Protein AF-A0A447CUH6-F1 (afdb_monomer_lite)

Organism: NCBI:txid200615

Structure (mmCIF, N/CA/C/O backbone):
data_AF-A0A447CUH6-F1
#
_entry.id   AF-A0A447CUH6-F1
#
loop_
_atom_site.group_PDB
_atom_site.id
_atom_site.type_symbol
_atom_site.label_atom_id
_atom_site.label_alt_id
_atom_site.label_comp_id
_atom_site.label_asym_id
_atom_site.label_entity_id
_atom_site.label_seq_id
_atom_site.pdbx_PDB_ins_code
_atom_site.Cartn_x
_atom_site.Cartn_y
_atom_site.Cartn_z
_atom_site.occupancy
_atom_site.B_iso_or_equiv
_atom_site.auth_seq_id
_atom_site.auth_comp_id
_atom_site.auth_asym_id
_atom_site.auth_atom_id
_atom_site.pdbx_PDB_model_num
ATOM 1 N N . MET A 1 1 ? 11.376 1.191 14.405 1.00 63.16 1 MET A N 1
ATOM 2 C CA . MET A 1 1 ? 10.392 0.927 13.334 1.00 63.16 1 MET A CA 1
ATOM 3 C C . MET A 1 1 ? 9.780 2.250 12.894 1.00 63.16 1 MET A C 1
ATOM 5 O O . MET A 1 1 ? 9.435 3.034 13.779 1.00 63.16 1 MET A O 1
ATOM 9 N N . PRO A 1 2 ? 9.720 2.547 11.583 1.00 78.62 2 PRO A N 1
ATOM 10 C CA . PRO A 1 2 ? 9.100 3.772 11.081 1.00 78.62 2 PRO A CA 1
ATOM 11 C C . PRO A 1 2 ? 7.620 3.820 11.479 1.00 78.62 2 PRO A C 1
ATOM 13 O O . PRO A 1 2 ? 6.939 2.799 11.484 1.00 78.62 2 PRO A O 1
ATOM 16 N N . GLN A 1 3 ? 7.127 5.004 11.839 1.00 91.06 3 GLN A N 1
ATOM 17 C CA . GLN A 1 3 ? 5.717 5.199 12.178 1.00 91.06 3 GLN A CA 1
ATOM 18 C C . GLN A 1 3 ? 4.974 5.727 10.952 1.00 91.06 3 GLN A C 1
ATOM 20 O O . GLN A 1 3 ? 5.015 6.922 10.665 1.00 91.06 3 GLN A O 1
ATOM 25 N N . ILE A 1 4 ? 4.308 4.829 10.228 1.00 95.00 4 ILE A N 1
ATOM 26 C CA . ILE A 1 4 ? 3.555 5.162 9.016 1.00 95.00 4 ILE A CA 1
ATOM 27 C C . ILE A 1 4 ? 2.098 5.429 9.389 1.00 95.00 4 ILE A C 1
ATOM 29 O O . ILE A 1 4 ? 1.474 4.632 10.089 1.00 95.00 4 ILE A O 1
ATOM 33 N N . TRP A 1 5 ? 1.565 6.556 8.920 1.00 96.94 5 TRP A N 1
ATOM 34 C CA . TRP A 1 5 ? 0.185 6.981 9.142 1.00 96.94 5 TRP A CA 1
ATOM 35 C C . TRP A 1 5 ? -0.530 7.098 7.802 1.00 96.94 5 TRP A C 1
ATOM 37 O O . TRP A 1 5 ? -0.132 7.922 6.981 1.00 96.94 5 TRP A O 1
ATOM 47 N N . LEU A 1 6 ? -1.596 6.324 7.606 1.00 97.06 6 LEU A N 1
ATOM 48 C CA . LEU A 1 6 ? -2.383 6.319 6.372 1.00 97.06 6 LEU A CA 1
ATOM 49 C C . LEU A 1 6 ? -3.797 6.830 6.626 1.00 97.06 6 LEU A C 1
ATOM 51 O O . LEU A 1 6 ? -4.393 6.550 7.665 1.00 97.06 6 LEU A O 1
ATOM 55 N N . THR A 1 7 ? -4.345 7.576 5.675 1.00 97.94 7 THR A N 1
ATOM 56 C CA . THR A 1 7 ? -5.784 7.866 5.608 1.00 97.94 7 THR A CA 1
ATOM 57 C C . THR A 1 7 ? -6.583 6.579 5.386 1.00 97.94 7 THR A C 1
ATOM 59 O O . THR A 1 7 ? -6.022 5.553 5.007 1.00 97.94 7 THR A O 1
ATOM 62 N N . TYR A 1 8 ? -7.901 6.606 5.605 1.00 97.38 8 TYR A N 1
ATOM 63 C CA . TYR A 1 8 ? -8.729 5.426 5.325 1.00 97.38 8 TYR A CA 1
ATOM 64 C C . TYR A 1 8 ? -8.768 5.058 3.839 1.00 97.38 8 TYR A C 1
ATOM 66 O O . TYR A 1 8 ? -8.858 3.875 3.537 1.00 97.38 8 TYR A O 1
ATOM 74 N N . ASP A 1 9 ? -8.617 6.024 2.931 1.00 97.75 9 ASP A N 1
ATOM 75 C CA . ASP A 1 9 ? -8.488 5.747 1.495 1.00 97.75 9 ASP A CA 1
ATOM 76 C C . ASP A 1 9 ? -7.191 4.979 1.192 1.00 97.75 9 ASP A C 1
ATOM 78 O O . ASP A 1 9 ? -7.204 3.942 0.533 1.00 97.75 9 ASP A O 1
ATOM 82 N N . GLU A 1 10 ? -6.059 5.445 1.727 1.00 97.44 10 GLU A N 1
ATOM 83 C CA . GLU A 1 10 ? -4.754 4.790 1.550 1.00 97.44 10 GLU A CA 1
ATOM 84 C C . GLU A 1 10 ? -4.696 3.425 2.249 1.00 97.44 10 GLU A C 1
ATOM 86 O O . GLU A 1 10 ? -4.119 2.475 1.720 1.00 97.44 10 GLU A O 1
ATOM 91 N N . LEU A 1 11 ? -5.308 3.307 3.430 1.00 97.19 11 LEU A N 1
ATOM 92 C CA . LEU A 1 11 ? -5.432 2.040 4.144 1.00 97.19 11 LEU A CA 1
ATOM 93 C C . LEU A 1 11 ? -6.348 1.069 3.391 1.00 97.19 11 LEU A C 1
ATOM 95 O O . LEU A 1 11 ? -6.029 -0.112 3.310 1.00 97.19 11 LEU A O 1
ATOM 99 N N . GLY A 1 12 ? -7.444 1.553 2.807 1.00 97.25 12 GLY A N 1
ATOM 100 C CA . GLY A 1 12 ? -8.317 0.761 1.945 1.00 97.25 12 GLY A CA 1
ATOM 101 C C . GLY A 1 12 ? -7.567 0.240 0.728 1.00 97.25 12 GLY A C 1
ATOM 102 O O . GLY A 1 12 ? -7.568 -0.963 0.474 1.00 97.25 12 GLY A O 1
ATOM 103 N N . ALA A 1 13 ? -6.790 1.098 0.063 1.00 97.06 13 ALA A N 1
ATOM 104 C CA . ALA A 1 13 ? -5.902 0.670 -1.010 1.00 97.06 13 ALA A CA 1
ATOM 105 C C . ALA A 1 13 ? -4.918 -0.412 -0.531 1.00 97.06 13 ALA A C 1
ATOM 107 O O . ALA A 1 13 ? -4.760 -1.424 -1.216 1.00 97.06 13 ALA A O 1
ATOM 108 N N . LEU A 1 14 ? -4.304 -0.252 0.652 1.00 96.50 14 LEU A N 1
ATOM 109 C CA . LEU A 1 14 ? -3.414 -1.248 1.267 1.00 96.50 14 LEU A CA 1
ATOM 110 C C . LEU A 1 14 ? -4.119 -2.583 1.566 1.00 96.50 14 LEU A C 1
ATOM 112 O O . LEU A 1 14 ? -3.517 -3.636 1.388 1.00 96.50 14 LEU A O 1
ATOM 116 N N . LEU A 1 15 ? -5.381 -2.561 1.983 1.00 95.25 15 LEU A N 1
ATOM 117 C CA . LEU A 1 15 ? -6.150 -3.758 2.344 1.00 95.25 15 LEU A CA 1
ATOM 118 C C . LEU A 1 15 ? -6.936 -4.364 1.170 1.00 95.25 15 LEU A C 1
ATOM 120 O O . LEU A 1 15 ? -7.420 -5.486 1.281 1.00 95.25 15 LEU A O 1
ATOM 124 N N . GLY A 1 16 ? -7.044 -3.653 0.045 1.00 96.06 16 GLY A N 1
ATOM 125 C CA . GLY A 1 16 ? -7.889 -4.051 -1.082 1.00 96.06 16 GLY A CA 1
ATOM 126 C C . GLY A 1 16 ? -9.385 -3.843 -0.824 1.00 96.06 16 GLY A C 1
ATOM 127 O O . GLY A 1 16 ? -10.198 -4.605 -1.339 1.00 96.06 16 GLY A O 1
ATOM 128 N N . CYS A 1 17 ? -9.755 -2.843 -0.021 1.00 97.31 17 CYS A N 1
ATOM 129 C CA . CYS A 1 17 ? -11.142 -2.495 0.290 1.00 97.31 17 CYS A CA 1
ATOM 130 C C . CYS A 1 17 ? -11.399 -0.986 0.155 1.00 97.31 17 CYS A C 1
ATOM 132 O O . CYS A 1 17 ? -10.479 -0.200 -0.079 1.00 97.31 17 CYS A O 1
ATOM 134 N N . ASP A 1 18 ? -12.661 -0.572 0.271 1.00 97.94 18 ASP A N 1
ATOM 135 C CA . ASP A 1 18 ? -13.011 0.848 0.289 1.00 97.94 18 ASP A CA 1
ATOM 136 C C . ASP A 1 18 ? -12.682 1.515 1.640 1.00 97.94 18 ASP A C 1
ATOM 138 O O . ASP A 1 18 ? -12.333 0.867 2.632 1.00 97.94 18 ASP A O 1
ATOM 142 N N . ALA A 1 19 ? -12.793 2.843 1.692 1.00 96.94 19 ALA A N 1
ATOM 143 C CA . ALA A 1 19 ? -12.469 3.614 2.888 1.00 96.94 19 ALA A CA 1
ATOM 144 C C . ALA A 1 19 ? -13.401 3.331 4.081 1.00 96.94 19 ALA A C 1
ATOM 146 O O . ALA A 1 19 ? -12.985 3.481 5.234 1.00 96.94 19 ALA A O 1
ATOM 147 N N . ALA A 1 20 ? -14.654 2.932 3.836 1.00 97.12 20 ALA A N 1
ATOM 148 C CA . ALA A 1 20 ? -15.604 2.611 4.898 1.00 97.12 20 ALA A CA 1
ATOM 149 C C . ALA A 1 20 ? -15.224 1.283 5.568 1.00 97.12 20 ALA A C 1
ATOM 151 O O . ALA A 1 20 ? -15.056 1.232 6.787 1.00 97.12 20 ALA A O 1
ATOM 152 N N . ALA A 1 21 ? -14.955 0.254 4.767 1.00 97.00 21 ALA A N 1
ATOM 153 C CA . ALA A 1 21 ? -14.445 -1.029 5.224 1.00 97.00 21 ALA A CA 1
ATOM 154 C C . ALA A 1 21 ? -13.068 -0.890 5.892 1.00 97.00 21 ALA A C 1
ATOM 156 O O . ALA A 1 21 ? -12.813 -1.506 6.925 1.00 97.00 21 ALA A O 1
ATOM 157 N N . ALA A 1 22 ? -12.181 -0.035 5.372 1.00 96.69 22 ALA A N 1
ATOM 158 C CA . ALA A 1 22 ? -10.889 0.248 5.998 1.00 96.69 22 ALA A CA 1
ATOM 159 C C . ALA A 1 22 ? -11.043 0.915 7.372 1.00 96.69 22 ALA A C 1
ATOM 161 O O . ALA A 1 22 ? -10.313 0.594 8.314 1.00 96.69 22 ALA A O 1
ATOM 162 N N . ARG A 1 23 ? -12.014 1.826 7.515 1.00 95.94 23 ARG A N 1
ATOM 163 C CA . ARG A 1 23 ? -12.365 2.428 8.805 1.00 95.94 23 ARG A CA 1
ATOM 164 C C . ARG A 1 23 ? -12.856 1.366 9.786 1.00 95.94 23 ARG A C 1
ATOM 166 O O . ARG A 1 23 ? -12.403 1.376 10.931 1.00 95.94 23 ARG A O 1
ATOM 173 N N . GLU A 1 24 ? -13.732 0.461 9.364 1.00 95.75 24 GLU A N 1
ATOM 174 C CA . GLU A 1 24 ? -14.204 -0.650 10.200 1.00 95.75 24 GLU A CA 1
ATOM 175 C C . GLU A 1 24 ? -13.057 -1.585 10.599 1.00 95.75 24 GLU A C 1
ATOM 177 O O . GLU A 1 24 ? -12.872 -1.855 11.786 1.00 95.75 24 GLU A O 1
ATOM 182 N N . ALA A 1 25 ? -12.205 -1.978 9.649 1.00 93.50 25 ALA A N 1
ATOM 183 C CA . ALA A 1 25 ? -11.015 -2.783 9.912 1.00 93.50 25 ALA A CA 1
ATOM 184 C C . ALA A 1 25 ? -10.065 -2.095 10.909 1.00 93.50 25 ALA A C 1
ATOM 186 O O . ALA A 1 25 ? -9.550 -2.737 11.824 1.00 93.50 25 ALA A O 1
ATOM 187 N N . SER A 1 26 ? -9.880 -0.774 10.792 1.00 93.12 26 SER A N 1
ATOM 188 C CA . SER A 1 26 ? -9.080 0.019 11.737 1.00 93.12 26 SER A CA 1
ATOM 189 C C . SER A 1 26 ? -9.698 0.151 13.131 1.00 93.12 26 SER A C 1
ATOM 191 O O . SER A 1 26 ? -9.006 0.552 14.060 1.00 93.12 26 SER A O 1
ATOM 193 N N . ALA A 1 27 ? -11.002 -0.100 13.272 1.00 91.38 27 ALA A N 1
ATOM 194 C CA . ALA A 1 27 ? -11.694 -0.101 14.555 1.00 91.38 27 ALA A CA 1
ATOM 195 C C . ALA A 1 27 ? -11.697 -1.498 15.190 1.00 91.38 27 ALA A C 1
ATOM 197 O O . ALA A 1 27 ? -11.573 -1.607 16.407 1.00 91.38 27 ALA A O 1
ATOM 198 N N . ALA A 1 28 ? -11.811 -2.548 14.371 1.00 92.75 28 ALA A N 1
ATOM 199 C CA . ALA A 1 28 ? -11.713 -3.943 14.796 1.00 92.75 28 ALA A CA 1
ATOM 200 C C . ALA A 1 28 ? -10.283 -4.328 15.210 1.00 92.75 28 ALA A C 1
ATOM 202 O O . ALA A 1 28 ? -10.082 -5.193 16.061 1.00 92.75 28 ALA A O 1
ATOM 203 N N . ARG A 1 29 ? -9.282 -3.669 14.621 1.00 90.12 29 ARG A N 1
ATOM 204 C CA . ARG A 1 29 ? -7.864 -3.798 14.962 1.00 90.12 29 ARG A CA 1
ATOM 205 C C . ARG A 1 29 ? -7.460 -2.634 15.877 1.00 90.12 29 ARG A C 1
ATOM 207 O O . ARG A 1 29 ? -7.882 -1.513 15.614 1.00 90.12 29 ARG A O 1
ATOM 214 N N . PRO A 1 30 ? -6.651 -2.834 16.931 1.00 85.62 30 PRO A N 1
ATOM 215 C CA . PRO A 1 30 ? -6.305 -1.776 17.886 1.00 85.62 30 PRO A CA 1
ATOM 216 C C . PRO A 1 30 ? -5.248 -0.811 17.316 1.00 85.62 30 PRO A C 1
ATOM 218 O O . PRO A 1 30 ? -4.154 -0.675 17.857 1.00 85.62 30 PRO A O 1
ATOM 221 N N . LEU A 1 31 ? -5.547 -0.163 16.188 1.00 93.44 31 LEU A N 1
ATOM 222 C CA . LEU A 1 31 ? -4.658 0.806 15.553 1.00 93.44 31 LEU A CA 1
ATOM 223 C C . LEU A 1 31 ? -4.799 2.181 16.217 1.00 93.44 31 LEU A C 1
ATOM 225 O O . LEU A 1 31 ? -5.915 2.653 16.471 1.00 93.44 31 LEU A O 1
ATOM 229 N N . ASP A 1 32 ? -3.668 2.862 16.431 1.00 94.81 32 ASP A N 1
ATOM 230 C CA . ASP A 1 32 ? -3.680 4.271 16.832 1.00 94.81 32 ASP A CA 1
ATOM 231 C C . ASP A 1 32 ? -4.342 5.092 15.720 1.00 94.81 32 ASP A C 1
ATOM 233 O O . ASP A 1 32 ? -3.989 4.977 14.545 1.00 94.81 32 ASP A O 1
ATOM 237 N N . ARG A 1 33 ? -5.296 5.953 16.077 1.00 95.50 33 ARG A N 1
ATOM 238 C CA . ARG A 1 33 ? -6.027 6.798 15.124 1.00 95.50 33 ARG A CA 1
ATOM 239 C C . ARG A 1 33 ? -5.973 8.243 15.575 1.00 95.50 33 ARG A C 1
ATOM 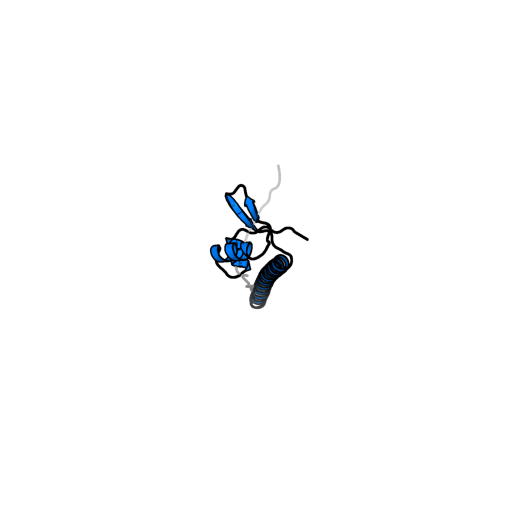241 O O . ARG A 1 33 ? -6.183 8.543 16.747 1.00 95.50 33 ARG A O 1
ATOM 248 N N . ARG A 1 34 ? -5.724 9.157 14.640 1.00 95.94 34 ARG A N 1
ATOM 249 C CA . ARG A 1 34 ? -5.648 10.593 14.924 1.00 95.94 34 ARG A CA 1
ATOM 250 C C . ARG A 1 34 ? -6.312 11.396 13.818 1.00 95.94 34 ARG A C 1
ATOM 252 O O . ARG A 1 34 ? -6.090 11.138 12.637 1.00 95.94 34 ARG A O 1
ATOM 259 N N . ARG A 1 35 ? -7.104 12.401 14.199 1.00 96.50 35 ARG A N 1
ATOM 260 C CA . ARG A 1 35 ? -7.573 13.433 13.268 1.00 96.50 35 ARG A CA 1
ATOM 261 C C . ARG A 1 35 ? -6.456 14.450 13.046 1.00 96.50 35 ARG A C 1
ATOM 263 O O . ARG A 1 35 ? -5.891 14.966 14.005 1.00 96.50 35 ARG A O 1
ATOM 270 N N . CYS A 1 36 ? -6.116 14.696 11.792 1.00 95.06 36 CYS A N 1
ATOM 271 C CA . CYS A 1 36 ? -5.062 15.618 11.396 1.00 95.06 36 CYS A CA 1
ATOM 272 C C . CYS A 1 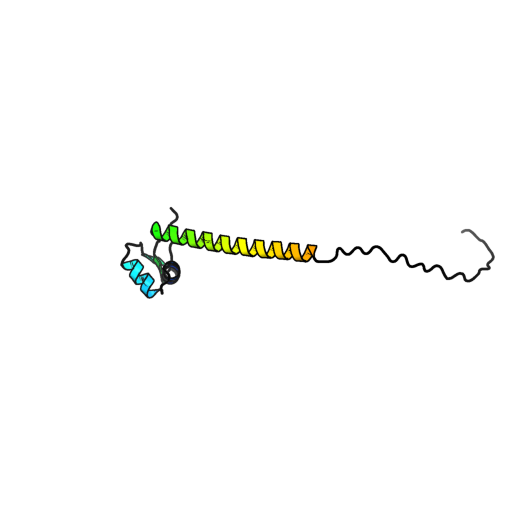36 ? -5.627 17.001 11.035 1.00 95.06 36 CYS A C 1
ATOM 274 O O . CYS A 1 36 ? -6.840 17.178 10.917 1.00 95.06 36 CYS A O 1
ATOM 276 N N . HIS A 1 37 ? -4.738 17.986 10.864 1.00 95.19 37 HIS A N 1
ATOM 277 C CA . HIS A 1 37 ? -5.103 19.375 10.553 1.00 95.19 37 HIS A CA 1
ATOM 278 C C . HIS A 1 37 ? -5.845 19.521 9.214 1.00 95.19 37 HIS A C 1
ATOM 280 O O . HIS A 1 37 ? -6.682 20.398 9.054 1.00 95.19 37 HIS A O 1
ATOM 286 N N . ASP A 1 38 ? -5.593 18.622 8.265 1.00 95.19 38 ASP A N 1
ATOM 287 C CA . ASP A 1 38 ? -6.312 18.532 6.988 1.00 95.19 38 ASP A CA 1
ATOM 288 C C . ASP A 1 38 ? -7.734 17.951 7.123 1.00 95.19 38 ASP A C 1
ATOM 290 O O . ASP A 1 38 ? -8.383 17.631 6.130 1.00 95.19 38 ASP A O 1
ATOM 294 N N . GLY A 1 39 ? -8.218 17.761 8.352 1.00 94.94 39 GLY A N 1
ATOM 295 C CA . GLY A 1 39 ? -9.549 17.247 8.654 1.00 94.94 39 GLY A CA 1
ATOM 296 C C . GLY A 1 39 ? -9.687 15.732 8.502 1.00 94.94 39 GLY A C 1
ATOM 297 O O . GLY A 1 39 ? -10.685 15.184 8.980 1.00 94.94 39 GLY A O 1
ATOM 298 N N . ARG A 1 40 ? -8.694 15.052 7.914 1.00 96.56 40 ARG A N 1
ATOM 299 C CA . ARG A 1 40 ? -8.701 13.606 7.662 1.00 96.56 40 ARG A CA 1
ATOM 300 C C . ARG A 1 40 ? -8.271 12.827 8.901 1.00 96.56 40 ARG A C 1
ATOM 302 O O . ARG A 1 40 ? -7.407 13.256 9.669 1.00 96.56 40 ARG A O 1
ATOM 309 N N . THR A 1 41 ? -8.860 11.652 9.094 1.00 96.62 41 THR A N 1
ATOM 310 C CA . THR A 1 41 ? -8.390 10.692 10.098 1.00 96.62 41 THR A CA 1
ATOM 311 C C . THR A 1 41 ? -7.337 9.794 9.475 1.00 96.62 41 THR A C 1
ATOM 313 O O . THR A 1 41 ? -7.548 9.255 8.390 1.00 96.62 41 THR A O 1
ATOM 316 N N . ARG A 1 42 ? -6.214 9.632 10.174 1.00 98.00 42 ARG A N 1
ATOM 317 C CA . ARG A 1 42 ? -5.170 8.680 9.813 1.00 98.00 42 ARG A CA 1
ATOM 318 C C . ARG A 1 42 ? -5.060 7.592 10.872 1.00 98.00 42 ARG A C 1
ATOM 320 O O . ARG A 1 42 ? -5.157 7.890 12.065 1.00 98.00 42 ARG A O 1
ATOM 327 N N . ALA A 1 43 ? -4.844 6.362 10.427 1.00 97.25 43 ALA A N 1
ATOM 328 C CA . ALA A 1 43 ? -4.518 5.214 11.256 1.00 97.25 43 ALA A CA 1
ATOM 329 C C . ALA A 1 43 ? -3.018 4.921 11.148 1.00 97.25 43 ALA A C 1
ATOM 331 O O . ALA A 1 43 ? -2.443 4.952 10.058 1.00 97.25 43 ALA A O 1
ATOM 332 N N . LYS A 1 44 ? -2.381 4.659 12.284 1.00 97.00 44 LYS A N 1
ATOM 333 C CA . LYS A 1 44 ? -0.994 4.219 12.345 1.00 97.00 44 LYS A CA 1
ATOM 334 C C . LYS A 1 44 ? -0.935 2.732 12.035 1.00 97.00 44 LYS A C 1
ATOM 336 O O . LYS A 1 44 ? -1.695 1.954 12.609 1.00 97.00 44 LYS A O 1
ATOM 341 N N . LEU A 1 45 ? -0.030 2.348 11.148 1.00 96.19 45 LEU A N 1
ATOM 342 C CA . LEU A 1 45 ? 0.165 0.944 10.815 1.00 96.19 45 LEU A CA 1
ATOM 343 C C . LEU A 1 45 ? 0.793 0.198 11.997 1.00 96.19 45 LEU A C 1
ATOM 345 O O . LEU A 1 45 ? 1.695 0.711 12.665 1.0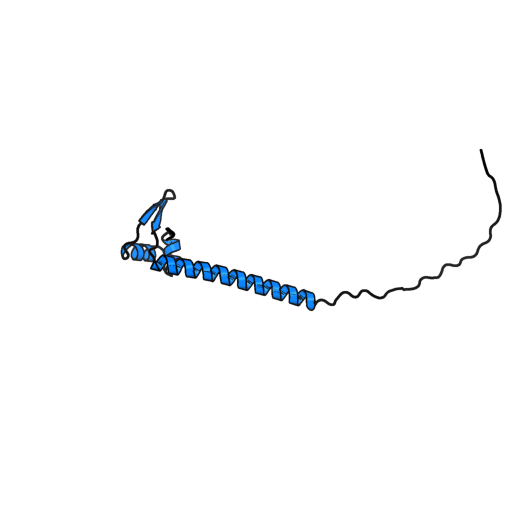0 96.19 45 LEU A O 1
ATOM 349 N N . ASP A 1 46 ? 0.312 -1.020 12.241 1.00 94.38 46 ASP A N 1
ATOM 350 C CA . ASP A 1 46 ? 1.024 -1.981 13.078 1.00 94.38 46 ASP A CA 1
ATOM 351 C C . ASP A 1 46 ? 2.151 -2.652 12.277 1.00 94.38 46 ASP A C 1
ATOM 353 O O . ASP A 1 46 ? 2.385 -2.321 11.111 1.00 94.38 46 ASP A O 1
ATOM 357 N N . LEU A 1 47 ? 2.882 -3.575 12.902 1.00 93.38 47 LEU A N 1
ATOM 358 C CA . LEU A 1 47 ? 4.027 -4.222 12.261 1.00 93.38 47 LEU A CA 1
ATOM 359 C C . LEU A 1 47 ? 3.630 -4.960 10.974 1.00 93.38 47 LEU A C 1
ATOM 361 O O . LEU A 1 47 ? 4.241 -4.734 9.936 1.00 93.38 47 LEU A O 1
ATOM 365 N N . VAL A 1 48 ? 2.561 -5.758 11.021 1.00 93.31 48 VAL A N 1
ATOM 366 C CA . VAL A 1 48 ? 2.100 -6.564 9.879 1.00 93.31 48 VAL A CA 1
ATOM 367 C C . VAL A 1 48 ? 1.678 -5.672 8.712 1.00 93.31 48 VAL A C 1
ATOM 369 O O . VAL A 1 48 ? 2.018 -5.938 7.563 1.00 93.31 48 VAL A O 1
ATOM 372 N N . LEU A 1 49 ? 0.949 -4.588 8.986 1.00 95.25 49 LEU A N 1
ATOM 373 C CA . LEU A 1 49 ? 0.558 -3.644 7.939 1.00 95.25 49 LEU A CA 1
ATOM 374 C C . LEU A 1 49 ? 1.750 -2.830 7.423 1.00 95.25 49 LEU A C 1
ATOM 376 O O . LEU A 1 49 ? 1.779 -2.472 6.248 1.00 95.25 49 LEU A O 1
ATOM 380 N N . THR A 1 50 ? 2.740 -2.555 8.274 1.00 95.94 50 THR A N 1
ATOM 381 C CA . THR A 1 50 ? 3.983 -1.887 7.868 1.00 95.94 50 THR A CA 1
ATOM 382 C C . THR A 1 50 ? 4.786 -2.764 6.909 1.00 95.94 50 THR A C 1
ATOM 384 O O . THR A 1 50 ? 5.251 -2.263 5.890 1.00 95.94 50 THR A O 1
ATOM 387 N N . GLU A 1 51 ? 4.905 -4.063 7.187 1.00 95.38 51 GLU A N 1
ATOM 388 C CA . GLU A 1 51 ? 5.557 -5.037 6.300 1.00 95.38 51 GLU A CA 1
ATOM 389 C C . GLU A 1 51 ? 4.842 -5.112 4.947 1.00 95.38 51 GLU A C 1
ATOM 391 O O . GLU A 1 51 ? 5.468 -4.902 3.912 1.00 95.38 51 GLU A O 1
ATOM 396 N N . GLN A 1 52 ? 3.512 -5.263 4.946 1.00 95.62 52 GLN A N 1
ATOM 397 C CA . GLN A 1 52 ? 2.720 -5.261 3.709 1.00 95.62 52 GLN A CA 1
ATOM 398 C C . GLN A 1 52 ? 2.882 -3.967 2.902 1.00 95.62 52 GLN A C 1
ATOM 400 O O . GLN A 1 52 ? 2.919 -3.989 1.670 1.00 95.62 52 GLN A O 1
ATOM 405 N N . TRP A 1 53 ? 2.962 -2.823 3.583 1.00 95.88 53 TRP A N 1
ATOM 406 C CA . TRP A 1 53 ? 3.173 -1.537 2.930 1.00 95.88 53 TRP A CA 1
ATOM 407 C C . TRP A 1 53 ? 4.568 -1.443 2.300 1.00 95.88 53 TRP A C 1
ATOM 409 O O . TRP A 1 53 ? 4.691 -1.011 1.152 1.00 95.88 53 TRP A O 1
ATOM 419 N N . LEU A 1 54 ? 5.607 -1.889 3.013 1.00 95.88 54 LEU A N 1
ATOM 420 C CA . LEU A 1 54 ? 6.979 -1.928 2.503 1.00 95.88 54 LEU A CA 1
ATOM 421 C C . LEU A 1 54 ? 7.109 -2.879 1.312 1.00 95.88 54 LEU A C 1
ATOM 423 O O . LEU A 1 54 ? 7.692 -2.493 0.302 1.00 95.88 54 LEU A O 1
ATOM 427 N N . ASP A 1 55 ? 6.503 -4.062 1.378 1.00 96.12 55 ASP A N 1
ATOM 428 C CA . ASP A 1 55 ? 6.502 -5.027 0.276 1.00 96.12 55 ASP A CA 1
ATOM 429 C C . ASP A 1 55 ? 5.884 -4.436 -0.991 1.00 96.12 55 ASP A C 1
ATOM 431 O O . ASP A 1 55 ? 6.418 -4.595 -2.092 1.00 96.12 55 ASP A O 1
ATOM 435 N N . ARG A 1 56 ? 4.775 -3.699 -0.853 1.00 95.94 56 ARG A N 1
ATOM 436 C CA . ARG A 1 56 ? 4.152 -2.998 -1.984 1.00 95.94 56 ARG A CA 1
ATOM 437 C C . ARG A 1 56 ? 5.028 -1.881 -2.525 1.00 95.94 56 ARG A C 1
ATOM 439 O O . ARG A 1 56 ? 5.131 -1.741 -3.742 1.00 95.94 56 ARG A O 1
ATOM 446 N N . LEU A 1 57 ? 5.665 -1.104 -1.650 1.00 94.94 57 LEU A N 1
ATOM 447 C CA . LEU A 1 57 ? 6.572 -0.037 -2.063 1.00 94.94 57 LEU A CA 1
ATOM 448 C C . LEU A 1 57 ? 7.767 -0.598 -2.847 1.00 94.94 57 LEU A C 1
ATOM 450 O O . LEU A 1 57 ? 8.093 -0.088 -3.919 1.00 94.94 57 LEU A O 1
ATOM 454 N N . VAL A 1 58 ? 8.389 -1.662 -2.334 1.00 96.81 58 VAL A N 1
ATOM 455 C CA . VAL A 1 58 ? 9.528 -2.338 -2.969 1.00 96.81 58 VAL A CA 1
ATOM 456 C C . VAL A 1 58 ? 9.114 -2.955 -4.299 1.00 96.81 58 VAL A C 1
ATOM 458 O O . VAL A 1 58 ? 9.807 -2.760 -5.297 1.00 96.81 58 VAL A O 1
ATOM 461 N N . ARG A 1 59 ? 7.961 -3.631 -4.348 1.00 97.12 59 ARG A N 1
ATOM 462 C CA . ARG A 1 59 ? 7.403 -4.184 -5.587 1.00 97.12 59 ARG A CA 1
ATOM 463 C C . ARG A 1 59 ? 7.192 -3.103 -6.642 1.00 97.12 59 ARG A C 1
ATOM 465 O O . ARG A 1 59 ? 7.695 -3.241 -7.751 1.00 97.12 59 ARG A O 1
ATOM 472 N N . HIS A 1 60 ? 6.520 -2.011 -6.285 1.00 96.31 60 HIS A N 1
ATOM 473 C CA . HIS A 1 60 ? 6.265 -0.913 -7.214 1.00 96.31 60 HIS A CA 1
ATOM 474 C C . HIS A 1 60 ? 7.566 -0.255 -7.696 1.00 96.31 60 HIS A C 1
ATOM 476 O O . HIS A 1 60 ? 7.703 0.104 -8.865 1.00 96.31 60 HIS A O 1
ATOM 482 N N . TRP A 1 61 ? 8.555 -0.100 -6.811 1.00 97.69 61 TRP A N 1
ATOM 483 C CA . TRP A 1 61 ? 9.873 0.379 -7.212 1.00 97.69 61 TRP A CA 1
ATOM 484 C C . TRP A 1 61 ? 10.541 -0.574 -8.211 1.00 97.69 61 TRP A C 1
ATOM 486 O O . TRP A 1 61 ? 10.991 -0.109 -9.259 1.00 97.69 61 TRP A O 1
ATOM 496 N N . ALA A 1 62 ? 10.551 -1.878 -7.929 1.00 97.88 62 ALA A N 1
ATOM 497 C CA . ALA A 1 62 ? 11.161 -2.888 -8.788 1.00 97.88 62 ALA A CA 1
ATOM 498 C C . ALA A 1 62 ? 10.492 -2.948 -10.169 1.00 97.88 62 ALA A C 1
ATOM 500 O O . ALA A 1 62 ? 11.189 -2.968 -11.177 1.00 97.88 62 ALA A O 1
ATOM 501 N N . GLU A 1 63 ? 9.159 -2.893 -10.232 1.00 98.00 63 GLU A N 1
ATOM 502 C CA . GLU A 1 63 ? 8.400 -2.841 -11.490 1.00 98.00 63 GLU A CA 1
ATOM 503 C C . GLU A 1 63 ? 8.810 -1.644 -12.357 1.00 98.00 63 GLU A C 1
ATOM 505 O O . GLU A 1 63 ? 9.029 -1.796 -13.559 1.00 98.00 63 GLU A O 1
ATOM 510 N N . ARG A 1 64 ? 9.000 -0.462 -11.753 1.00 98.00 64 ARG A N 1
ATOM 511 C CA . ARG A 1 64 ? 9.485 0.722 -12.482 1.00 98.00 64 ARG A CA 1
ATOM 512 C C . ARG A 1 64 ? 10.921 0.568 -12.972 1.00 98.00 64 ARG A C 1
ATOM 514 O O . ARG A 1 64 ? 11.224 1.006 -14.076 1.00 98.00 64 ARG A O 1
ATOM 521 N N . GLN A 1 65 ? 11.803 -0.027 -12.166 1.00 98.19 65 GLN A N 1
ATOM 522 C CA . GLN A 1 65 ? 13.183 -0.282 -12.592 1.00 98.19 65 GLN A CA 1
ATOM 523 C C . GLN A 1 65 ? 13.230 -1.283 -13.748 1.00 98.19 65 GLN A C 1
ATOM 525 O O . GLN A 1 65 ? 13.931 -1.051 -14.725 1.00 98.19 65 GLN A O 1
ATOM 530 N N . LEU A 1 66 ? 12.438 -2.355 -13.675 1.00 98.38 66 LEU A N 1
ATOM 531 C CA . LEU A 1 66 ? 12.329 -3.336 -14.753 1.00 98.38 66 LEU A CA 1
ATOM 532 C C . LEU A 1 66 ? 11.814 -2.697 -16.045 1.00 98.38 66 LEU A C 1
ATOM 534 O O . LEU A 1 66 ? 12.396 -2.938 -17.099 1.00 98.38 66 LEU A O 1
ATOM 538 N N . ALA A 1 67 ? 10.781 -1.853 -15.968 1.00 97.81 67 ALA A N 1
ATOM 539 C CA . ALA A 1 67 ? 10.278 -1.117 -17.128 1.00 97.81 67 ALA A CA 1
ATOM 540 C C . ALA A 1 67 ? 11.367 -0.231 -17.759 1.00 97.81 67 ALA A C 1
ATOM 542 O O . ALA A 1 67 ? 11.589 -0.302 -18.964 1.00 97.81 67 ALA A O 1
ATOM 543 N N . ALA A 1 68 ? 12.115 0.515 -16.940 1.00 97.44 68 ALA A N 1
ATOM 544 C CA . ALA A 1 68 ? 13.223 1.336 -17.423 1.00 97.44 68 ALA A CA 1
ATOM 545 C C . ALA A 1 68 ? 14.328 0.497 -18.096 1.00 97.44 68 ALA A C 1
ATOM 547 O O . ALA A 1 68 ? 14.811 0.856 -19.166 1.00 97.44 68 ALA A O 1
ATOM 548 N N . CYS A 1 69 ? 14.693 -0.657 -17.523 1.00 98.38 69 CYS A N 1
ATOM 549 C CA . CYS A 1 69 ? 15.667 -1.560 -18.140 1.00 98.38 69 CYS A CA 1
ATOM 550 C C . CYS A 1 69 ? 15.185 -2.108 -19.490 1.00 98.38 69 CYS A C 1
ATOM 552 O O . CYS A 1 69 ? 15.987 -2.252 -20.414 1.00 98.38 69 CYS A O 1
ATOM 554 N N . VAL A 1 70 ? 13.892 -2.422 -19.617 1.00 98.31 70 VAL A N 1
ATOM 555 C CA . VAL A 1 70 ? 13.305 -2.852 -20.894 1.00 98.31 70 VAL A CA 1
ATOM 556 C C . VAL A 1 70 ? 13.426 -1.739 -21.933 1.00 98.31 70 VAL A C 1
ATOM 558 O O . VAL A 1 70 ? 13.888 -2.007 -23.043 1.00 98.31 70 VAL A O 1
ATOM 561 N N . ASP A 1 71 ? 13.101 -0.497 -21.569 1.00 98.19 71 ASP A N 1
ATOM 562 C CA . ASP A 1 71 ? 13.220 0.660 -22.463 1.00 98.19 71 ASP A CA 1
ATOM 563 C C . ASP A 1 71 ? 14.668 0.886 -22.934 1.00 98.19 71 ASP A C 1
ATOM 565 O O . ASP A 1 71 ? 14.908 1.164 -24.118 1.00 98.19 71 ASP A O 1
ATOM 569 N N . ASP A 1 72 ? 15.640 0.719 -22.033 1.00 98.19 72 ASP A N 1
ATOM 570 C CA . ASP A 1 72 ? 17.068 0.825 -22.340 1.00 98.19 72 ASP A CA 1
ATOM 571 C C . ASP A 1 72 ? 17.531 -0.267 -23.312 1.00 98.19 72 ASP A C 1
ATOM 573 O O . ASP A 1 72 ? 18.211 0.025 -24.302 1.00 98.19 72 ASP A O 1
ATOM 577 N N . LEU A 1 73 ? 17.134 -1.522 -23.085 1.00 97.81 73 LEU A N 1
ATOM 578 C CA . LEU A 1 73 ? 17.456 -2.629 -23.991 1.00 97.81 73 LEU A CA 1
ATOM 579 C C . LEU A 1 73 ? 16.849 -2.411 -25.380 1.00 97.81 73 LEU A C 1
ATOM 581 O O . LEU A 1 73 ? 17.516 -2.611 -26.398 1.00 97.81 73 LEU A O 1
ATOM 585 N N . ASP A 1 74 ? 15.608 -1.938 -25.435 1.00 97.44 74 ASP A N 1
ATOM 586 C CA . ASP A 1 74 ? 14.928 -1.608 -26.680 1.00 97.44 74 ASP A CA 1
ATOM 587 C C . ASP A 1 74 ? 15.614 -0.454 -27.421 1.00 97.44 74 ASP A C 1
ATOM 589 O O . ASP A 1 74 ? 15.718 -0.465 -28.654 1.00 97.44 74 ASP A O 1
ATOM 593 N N . ARG A 1 75 ? 16.137 0.530 -26.683 1.00 96.88 75 ARG A N 1
ATOM 594 C CA . ARG A 1 75 ? 16.951 1.612 -27.242 1.00 96.88 75 ARG A CA 1
ATOM 595 C C . ARG A 1 75 ? 18.248 1.084 -27.842 1.00 96.88 75 ARG A C 1
ATOM 597 O O . ARG A 1 75 ? 18.555 1.439 -28.980 1.00 96.88 75 ARG A O 1
ATOM 604 N N . VAL A 1 76 ? 18.979 0.231 -27.125 1.00 96.69 76 VAL A N 1
ATOM 605 C CA . VAL A 1 76 ? 20.213 -0.388 -27.635 1.00 96.69 76 VAL A CA 1
ATOM 606 C C . VAL A 1 76 ? 19.920 -1.210 -28.889 1.00 96.69 76 VAL A C 1
ATOM 608 O O . VAL A 1 76 ? 20.600 -1.034 -29.898 1.00 96.69 76 VAL A O 1
ATOM 611 N N . ARG A 1 77 ? 18.859 -2.031 -28.887 1.00 96.00 77 ARG A N 1
ATOM 612 C CA . ARG A 1 77 ? 18.434 -2.802 -30.067 1.00 96.00 77 ARG A CA 1
ATOM 613 C C . ARG A 1 77 ? 18.222 -1.901 -31.282 1.00 96.00 77 ARG A C 1
ATOM 615 O O . ARG A 1 77 ? 18.706 -2.220 -32.363 1.00 96.00 77 ARG A O 1
ATOM 622 N N . ARG A 1 78 ? 17.513 -0.778 -31.115 1.00 95.56 78 ARG A N 1
ATOM 623 C CA . ARG A 1 78 ? 17.265 0.177 -32.209 1.00 95.56 78 ARG A CA 1
ATOM 624 C C . ARG A 1 78 ? 18.556 0.792 -32.750 1.00 95.56 78 ARG A C 1
ATOM 626 O O . ARG A 1 78 ? 18.674 0.937 -33.959 1.00 95.56 78 ARG A O 1
ATOM 633 N N . LEU A 1 79 ? 19.514 1.122 -31.882 1.00 94.38 79 LEU A N 1
ATOM 634 C CA . LEU A 1 79 ? 20.813 1.659 -32.304 1.00 94.38 79 LEU A CA 1
ATOM 635 C C . LEU A 1 79 ? 21.637 0.632 -33.088 1.00 94.38 79 LEU A C 1
ATOM 637 O O . LEU A 1 79 ? 22.249 0.991 -34.084 1.00 94.38 79 LEU A O 1
ATOM 641 N N . MET A 1 80 ? 21.617 -0.635 -32.672 1.00 94.12 80 MET A N 1
ATOM 642 C CA . MET A 1 80 ? 22.341 -1.716 -33.355 1.00 94.12 80 MET A CA 1
ATOM 643 C C . MET A 1 80 ? 21.697 -2.128 -34.684 1.00 94.12 80 MET A C 1
ATOM 645 O O . MET A 1 80 ? 22.392 -2.573 -35.591 1.00 94.12 80 MET A O 1
ATOM 649 N N . ALA A 1 81 ? 20.370 -2.014 -34.791 1.00 91.62 81 ALA A N 1
ATOM 650 C CA . ALA A 1 81 ? 19.624 -2.308 -36.013 1.00 91.62 81 ALA A CA 1
ATOM 651 C C . ALA A 1 81 ? 19.656 -1.156 -37.029 1.00 91.62 81 ALA A C 1
ATOM 653 O O . ALA A 1 81 ? 19.362 -1.369 -38.205 1.00 91.62 81 ALA A O 1
ATOM 654 N N . ALA A 1 82 ? 19.992 0.062 -36.593 1.00 82.00 82 ALA A N 1
ATOM 655 C CA . ALA A 1 82 ? 20.268 1.150 -37.513 1.00 82.00 82 ALA A CA 1
ATOM 656 C C . ALA A 1 82 ? 21.556 0.815 -38.284 1.00 82.00 82 ALA A C 1
ATOM 658 O O . ALA A 1 82 ? 22.560 0.471 -37.656 1.00 82.00 82 ALA A O 1
ATOM 659 N N . PRO A 1 83 ? 21.563 0.893 -39.627 1.00 71.94 83 PRO A N 1
ATOM 660 C CA . PRO A 1 83 ? 22.786 0.677 -40.380 1.00 71.94 83 PRO A CA 1
ATOM 661 C C . PRO A 1 83 ? 23.826 1.685 -39.892 1.00 71.94 83 PRO A C 1
ATOM 663 O O . PRO A 1 83 ? 23.552 2.887 -39.834 1.00 71.94 83 PRO A O 1
ATOM 666 N N . SER A 1 84 ? 25.015 1.201 -39.517 1.00 62.66 84 SER A N 1
ATOM 667 C CA . SER A 1 84 ? 26.167 2.071 -39.312 1.00 62.66 84 SER A CA 1
ATOM 668 C C . SER A 1 84 ? 26.293 2.903 -40.579 1.00 62.66 84 SER A C 1
ATOM 670 O O . SER A 1 84 ? 26.523 2.333 -41.646 1.00 62.66 84 SER A O 1
ATOM 672 N N . SER A 1 85 ? 26.064 4.212 -40.486 1.00 57.44 85 SER A N 1
ATOM 673 C CA . SER A 1 85 ? 26.222 5.139 -41.601 1.00 57.44 85 SER A CA 1
ATOM 674 C C . SER A 1 85 ? 27.705 5.202 -41.971 1.00 57.44 85 SER A C 1
ATOM 676 O O . SER A 1 85 ? 28.409 6.150 -41.641 1.00 57.44 85 SER A O 1
ATOM 678 N N . GLY A 1 86 ? 28.188 4.152 -42.631 1.00 51.22 86 GLY A N 1
ATOM 679 C CA . GLY A 1 86 ? 29.398 4.145 -43.422 1.00 51.22 86 GLY A CA 1
ATOM 680 C C . GLY A 1 86 ? 29.112 4.950 -44.676 1.00 51.22 86 GLY A C 1
ATOM 681 O O . GLY A 1 86 ? 28.832 4.389 -45.727 1.00 51.22 86 GLY A O 1
ATOM 682 N N . ALA A 1 87 ? 29.152 6.273 -44.546 1.00 51.12 87 ALA A N 1
ATOM 683 C CA . ALA A 1 87 ? 29.358 7.154 -45.681 1.00 51.12 87 ALA A CA 1
ATOM 684 C C . ALA A 1 87 ? 30.864 7.160 -45.980 1.00 51.12 87 ALA A C 1
ATOM 686 O O . ALA A 1 87 ? 31.594 8.073 -45.605 1.00 51.12 87 ALA A O 1
ATOM 687 N N . VAL A 1 88 ? 31.330 6.079 -46.601 1.00 55.78 88 VAL A N 1
ATOM 688 C CA . VAL A 1 88 ? 32.553 6.055 -47.406 1.00 55.78 88 VAL A CA 1
ATOM 689 C C . VAL A 1 88 ? 32.094 5.683 -48.807 1.00 55.78 88 VAL A C 1
ATOM 691 O O . VAL A 1 88 ? 31.889 4.509 -49.080 1.00 55.78 88 VAL A O 1
ATOM 694 N N . ASP A 1 89 ? 31.778 6.705 -49.602 1.00 47.78 89 ASP A N 1
ATOM 695 C CA . ASP A 1 89 ? 32.102 6.840 -51.031 1.00 47.78 89 ASP A CA 1
ATOM 696 C C . ASP A 1 89 ? 31.214 7.913 -51.670 1.00 47.78 89 AS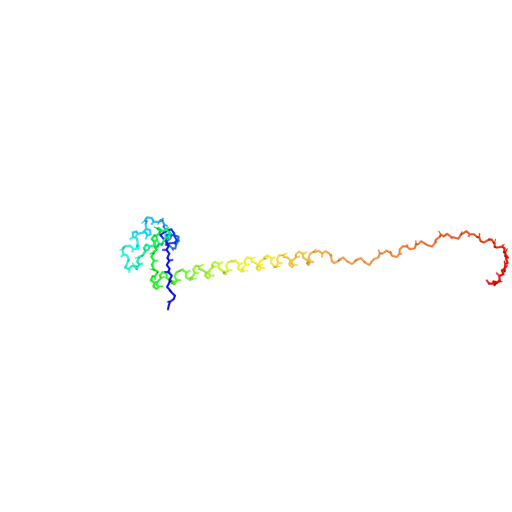P A C 1
ATOM 698 O O . ASP A 1 89 ? 30.057 7.660 -51.982 1.00 47.78 89 ASP A O 1
ATOM 702 N N . GLU A 1 90 ? 31.781 9.101 -51.901 1.00 45.53 90 GLU A N 1
ATOM 703 C CA . GLU A 1 90 ? 31.651 9.765 -53.204 1.00 45.53 90 GLU A CA 1
ATOM 704 C C . GLU A 1 90 ? 32.807 10.762 -53.392 1.00 45.53 90 GLU A C 1
ATOM 706 O O . GLU A 1 90 ? 32.669 11.981 -53.292 1.00 45.53 90 GLU A O 1
ATOM 711 N N . VAL A 1 91 ? 33.998 10.225 -53.677 1.00 50.84 91 VAL A N 1
ATOM 712 C CA . VAL A 1 91 ? 35.011 10.956 -54.449 1.00 50.84 91 VAL A CA 1
ATOM 713 C C . VAL A 1 91 ? 34.550 10.922 -55.910 1.00 50.84 91 VAL A C 1
ATOM 715 O O . VAL A 1 91 ? 35.039 10.133 -56.713 1.00 50.84 91 VAL A O 1
ATOM 718 N N . ALA A 1 92 ? 33.571 11.755 -56.263 1.00 43.56 92 ALA A N 1
ATOM 719 C CA . ALA A 1 92 ? 33.218 12.015 -57.655 1.00 43.56 92 ALA A CA 1
ATOM 720 C C . ALA A 1 92 ? 33.985 13.248 -58.147 1.00 43.56 92 ALA A C 1
ATOM 722 O O . ALA A 1 92 ? 33.560 14.394 -58.019 1.00 43.56 92 ALA A O 1
ATOM 723 N N . THR A 1 93 ? 35.168 12.974 -58.693 1.00 47.00 93 THR A N 1
ATOM 724 C CA . THR A 1 93 ? 35.735 13.607 -59.890 1.00 47.00 93 THR A CA 1
ATOM 725 C C . THR A 1 93 ? 34.854 14.691 -60.527 1.00 47.00 93 THR A C 1
ATOM 727 O O . THR A 1 93 ? 33.898 14.393 -61.234 1.00 47.00 93 THR A O 1
ATOM 730 N N . THR A 1 94 ? 35.236 15.960 -60.385 1.00 41.78 94 THR A N 1
ATOM 731 C CA . THR A 1 94 ? 34.936 16.990 -61.393 1.00 41.78 94 THR A CA 1
ATOM 732 C C . THR A 1 94 ? 36.218 17.764 -61.669 1.00 41.78 94 THR A C 1
ATOM 734 O O . THR A 1 94 ? 36.455 18.860 -61.173 1.00 41.78 94 THR A O 1
ATOM 737 N N . ALA A 1 95 ? 37.083 17.132 -62.461 1.00 45.31 95 ALA A N 1
ATOM 738 C CA . ALA A 1 95 ? 38.132 17.796 -63.213 1.00 45.31 95 ALA A CA 1
ATOM 739 C C . ALA A 1 95 ? 37.603 18.063 -64.630 1.00 45.31 95 ALA A C 1
ATOM 741 O O . ALA A 1 95 ? 37.793 17.246 -65.528 1.00 45.31 95 ALA A O 1
ATOM 742 N N . HIS A 1 96 ? 36.924 19.194 -64.838 1.00 42.69 96 HIS A N 1
ATOM 743 C CA . HIS A 1 96 ? 36.844 19.816 -66.162 1.00 42.69 96 HIS A CA 1
ATOM 744 C C . HIS A 1 96 ? 36.409 21.281 -66.063 1.00 42.69 96 HIS A C 1
ATOM 746 O O . HIS A 1 96 ? 35.232 21.584 -65.929 1.00 42.69 96 HIS A O 1
ATOM 752 N N . ASN A 1 97 ? 37.383 22.187 -66.123 1.00 44.62 97 ASN A N 1
ATOM 753 C CA . ASN A 1 97 ? 37.256 23.451 -66.846 1.00 44.62 97 ASN A CA 1
ATOM 754 C C . ASN A 1 97 ? 38.667 23.965 -67.142 1.00 44.62 97 ASN A C 1
ATOM 756 O O . ASN A 1 97 ? 39.214 24.820 -66.452 1.00 44.62 97 ASN A O 1
ATOM 760 N N . ILE A 1 98 ? 39.269 23.369 -68.173 1.00 41.28 98 ILE A N 1
ATOM 761 C CA . ILE A 1 98 ? 40.358 23.983 -68.927 1.00 41.28 98 ILE A CA 1
ATOM 762 C C . ILE A 1 98 ? 39.678 24.851 -69.989 1.00 41.28 98 ILE A C 1
ATOM 764 O O . ILE A 1 98 ? 39.132 24.329 -70.957 1.00 41.28 98 ILE A O 1
ATOM 768 N N . VAL A 1 99 ? 39.713 26.169 -69.812 1.00 46.94 99 VAL A N 1
ATOM 769 C CA . VAL A 1 99 ? 39.683 27.112 -70.935 1.00 46.94 99 VAL A CA 1
ATOM 770 C C . VAL A 1 99 ? 40.978 27.902 -70.870 1.00 46.94 99 VAL A C 1
ATOM 772 O O . VAL A 1 99 ? 41.415 28.337 -69.807 1.00 46.94 99 VAL A O 1
ATOM 775 N N . ALA A 1 100 ? 41.613 27.958 -72.030 1.00 40.22 100 ALA A N 1
ATOM 776 C CA . ALA A 1 100 ? 42.974 28.372 -72.266 1.00 40.22 100 ALA A CA 1
ATOM 777 C C . ALA A 1 100 ? 43.237 29.864 -71.991 1.00 40.22 100 ALA A C 1
ATOM 779 O O . ALA A 1 100 ? 42.412 30.730 -72.276 1.00 40.22 100 ALA A O 1
ATOM 780 N N . ASP A 1 101 ? 44.448 30.092 -71.484 1.00 44.91 101 ASP A N 1
ATOM 781 C CA . ASP A 1 101 ? 45.302 31.291 -71.533 1.00 44.91 101 ASP A CA 1
ATOM 782 C C . ASP A 1 101 ? 45.407 31.847 -72.988 1.00 44.91 101 ASP A C 1
ATOM 784 O O . ASP A 1 101 ? 45.172 31.070 -73.923 1.00 44.91 101 ASP A O 1
ATOM 788 N N . PRO A 1 102 ? 45.745 33.134 -73.254 1.00 55.25 102 PRO A N 1
ATOM 789 C CA . PRO A 1 102 ? 47.052 33.711 -72.908 1.00 55.25 102 PRO A CA 1
ATOM 790 C C . PRO A 1 102 ? 47.035 35.147 -72.335 1.00 55.25 102 PRO A C 1
ATOM 792 O O . PRO A 1 102 ? 46.253 36.001 -72.755 1.00 55.25 102 PRO A O 1
ATOM 795 N N . GLY A 1 103 ? 47.992 35.437 -71.443 1.00 39.84 103 GLY A N 1
ATOM 796 C CA . GLY A 1 103 ? 48.479 36.796 -71.124 1.00 39.84 103 GLY A CA 1
ATOM 797 C C . GLY A 1 103 ? 49.069 37.552 -72.344 1.00 39.84 103 GLY A C 1
ATOM 798 O O . GLY A 1 103 ? 48.853 37.112 -73.474 1.00 39.84 103 GLY A O 1
ATOM 799 N N . PRO A 1 104 ? 49.865 38.645 -72.194 1.00 53.06 104 PRO A N 1
ATOM 800 C CA . PRO A 1 104 ? 50.749 38.944 -71.056 1.00 53.06 104 PRO A CA 1
ATOM 801 C C . PRO A 1 104 ? 50.872 40.447 -70.665 1.00 53.06 104 PRO A C 1
ATOM 803 O O . PRO A 1 104 ? 50.281 41.326 -71.284 1.00 53.06 104 PRO A O 1
ATOM 806 N N . SER A 1 105 ? 51.775 40.712 -69.702 1.00 49.75 105 SER A N 1
ATOM 807 C CA . SER A 1 105 ? 52.512 41.983 -69.481 1.00 49.75 105 SER A CA 1
ATOM 808 C C . SER A 1 105 ? 51.745 43.093 -68.734 1.00 49.75 105 SER A C 1
ATOM 810 O O . SER A 1 105 ? 50.604 43.384 -69.041 1.00 49.75 105 SER A O 1
ATOM 812 N N . THR A 1 106 ? 52.269 43.822 -67.743 1.00 49.66 106 THR A N 1
ATOM 813 C CA . THR A 1 106 ? 53.635 44.038 -67.232 1.00 49.66 106 THR A CA 1
ATOM 814 C C . THR A 1 106 ? 53.539 44.826 -65.908 1.00 49.66 106 THR A C 1
ATOM 816 O O . THR A 1 106 ? 52.591 45.579 -65.732 1.00 49.66 106 THR A O 1
ATOM 819 N N . ARG A 1 107 ? 54.546 44.657 -65.028 1.00 41.66 107 ARG A N 1
ATOM 820 C CA . ARG A 1 107 ? 55.134 45.584 -64.016 1.00 41.66 107 ARG A CA 1
ATOM 821 C C . ARG A 1 107 ? 54.375 46.896 -63.692 1.00 41.66 107 ARG A C 1
ATOM 823 O O . ARG A 1 107 ? 54.024 47.646 -64.592 1.00 41.66 107 ARG A O 1
ATOM 830 N N . THR A 1 108 ? 54.311 47.349 -62.432 1.00 46.12 108 THR A N 1
ATOM 831 C CA . THR A 1 108 ? 55.428 48.070 -61.765 1.00 46.12 108 THR A CA 1
ATOM 832 C C . THR A 1 108 ? 55.164 48.288 -60.260 1.00 46.12 108 THR A C 1
ATOM 834 O O . THR A 1 108 ? 54.025 48.445 -59.833 1.00 46.12 108 THR A O 1
ATOM 837 N N . LEU A 1 109 ? 56.259 48.280 -59.492 1.00 44.28 109 LEU A N 1
ATOM 838 C CA . LEU A 1 109 ? 56.422 48.575 -58.064 1.00 44.28 109 LEU A CA 1
ATOM 839 C C . LEU A 1 109 ? 56.310 50.077 -57.702 1.00 44.28 109 LEU A C 1
ATOM 841 O O . LEU A 1 109 ? 56.729 50.922 -58.480 1.00 44.28 109 LEU A O 1
ATOM 845 N N . SER A 1 110 ? 55.960 50.321 -56.431 1.00 40.19 110 SER A N 1
ATOM 846 C CA . SER A 1 110 ? 56.374 51.430 -55.539 1.00 40.19 110 SER A CA 1
ATOM 847 C C . SER A 1 110 ? 55.881 52.864 -55.791 1.00 40.19 110 SER A C 1
ATOM 849 O O . SER A 1 110 ? 56.243 53.494 -56.780 1.00 40.19 110 SER A O 1
ATOM 851 N N . ALA A 1 111 ? 55.215 53.426 -54.777 1.00 50.69 111 ALA A N 1
ATOM 852 C CA . ALA A 1 111 ? 55.720 54.524 -53.940 1.00 50.69 111 ALA A CA 1
ATOM 853 C C . ALA A 1 111 ? 54.953 54.533 -52.609 1.00 50.69 111 ALA A C 1
ATOM 855 O O . ALA A 1 111 ? 53.716 54.353 -52.658 1.00 50.69 111 ALA A O 1
#

Sequence (111 aa):
MPQIWLTYDELGALLGCDAAAAREASAARPLDRRRCHDGRTRAKLDLVLTEQWLDRLVRHWAERQLAACVDDLDRVRRLMAAPSSGAVDEVATTAHNIVADPGPSTRTLSA

pLDDT: mean 82.93, std 21.27, range [39.84, 98.38]

Secondary structure (DSSP, 8-state):
----EEEHHHHHHHHTS-HHHHHHHHHHTT--EEE-TTS-EEEEP-HHHHHHHHHHHHHHHHHHHHHHHHHHHHHHHHHHHS-----------------------------

Foldseek 3Di:
DDWDKAFLCVQCVLVVHHSVVSVVVLVVDVWDWDQDPVRTIITTDDPVSVVSVVVVVVVVVVVVVVVVVVVVVVVVVVVVPPPPPPPPDDPDDDPDDDDDDDDDDDDDDDD

Radius of gyrati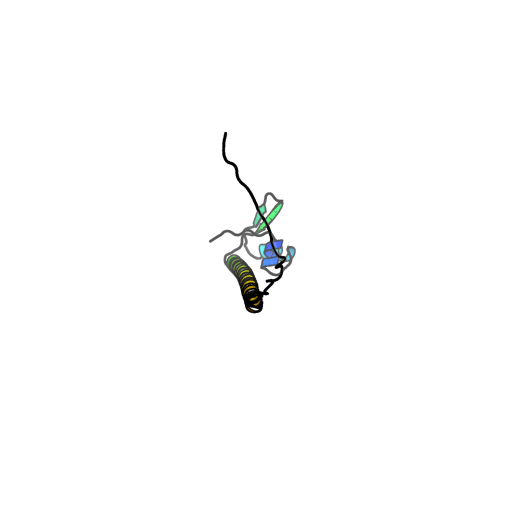on: 38.1 Å; c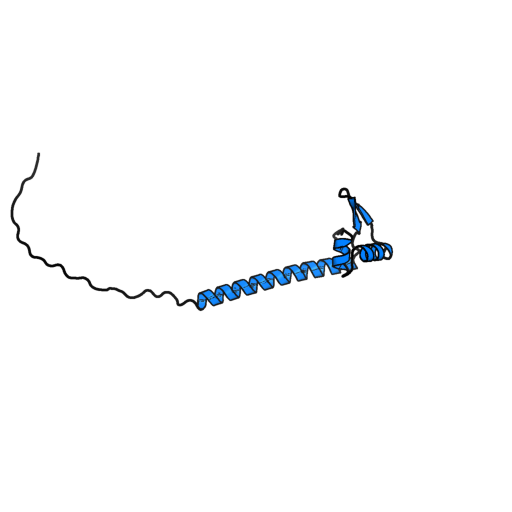hains: 1; bounding box: 72×61×91 Å